Protein AF-A0A836PM30-F1 (afdb_monomer)

Solvent-accessible surface area (backbone atoms only — not comparable to full-atom values): 7915 Å² total; per-residue (Å²): 141,89,87,90,85,89,90,87,83,85,80,74,79,78,76,73,80,72,71,86,65,69,76,80,70,84,74,81,76,90,68,52,70,68,52,52,50,50,37,53,50,28,54,50,52,30,52,50,45,41,53,52,48,56,74,71,52,72,66,91,81,52,59,55,66,60,51,38,52,51,44,53,60,75,32,46,70,38,54,52,57,38,44,51,50,34,50,77,70,69,44,54,68,70,59,40,52,49,51,52,51,50,51,53,52,54,49,50,55,52,48,36,54,49,46,50,48,39,50,51,31,43,76,71,65,44,95,75,47,119

Structure (mmCIF, N/CA/C/O backbone):
data_AF-A0A836PM30-F1
#
_entry.id   AF-A0A836PM30-F1
#
loop_
_atom_site.group_PDB
_atom_site.id
_atom_site.type_symbol
_atom_site.label_atom_id
_atom_site.label_alt_id
_atom_site.label_comp_id
_atom_site.label_asym_id
_atom_site.label_entity_id
_atom_site.label_seq_id
_atom_site.pdbx_PDB_ins_code
_atom_site.Cartn_x
_atom_site.Cartn_y
_atom_site.Cartn_z
_atom_site.occupancy
_atom_site.B_iso_or_equiv
_atom_site.auth_seq_id
_atom_site.auth_comp_id
_atom_site.auth_asym_id
_atom_site.auth_atom_id
_atom_site.pdbx_PDB_model_num
ATOM 1 N N . MET A 1 1 ? 9.980 71.867 -11.200 1.00 44.16 1 MET A N 1
ATOM 2 C CA . MET A 1 1 ? 9.743 70.549 -11.821 1.00 44.16 1 MET A CA 1
ATOM 3 C C . MET A 1 1 ? 9.083 69.656 -10.790 1.00 44.16 1 MET A C 1
ATOM 5 O O . MET A 1 1 ? 9.727 69.137 -9.893 1.00 44.16 1 MET A O 1
ATOM 9 N N . THR A 1 2 ? 7.763 69.623 -10.863 1.00 46.38 2 THR A N 1
ATOM 10 C CA . THR A 1 2 ? 6.821 68.844 -10.060 1.00 46.38 2 THR A CA 1
ATOM 11 C C . THR A 1 2 ? 6.657 67.462 -10.687 1.00 46.38 2 THR A C 1
ATOM 13 O O . THR A 1 2 ? 6.484 67.393 -11.901 1.00 46.38 2 THR A O 1
ATOM 16 N N . LYS A 1 3 ? 6.716 66.394 -9.877 1.00 52.47 3 LYS A N 1
ATOM 17 C CA . LYS A 1 3 ? 6.042 65.083 -10.046 1.00 52.47 3 LYS A CA 1
ATOM 18 C C . LYS A 1 3 ? 6.587 64.106 -8.993 1.00 52.47 3 LYS A C 1
ATOM 20 O O . LYS A 1 3 ? 7.452 63.288 -9.268 1.00 52.47 3 LYS A O 1
ATOM 25 N N . LEU A 1 4 ? 6.081 64.224 -7.769 1.00 58.38 4 LEU A N 1
ATOM 26 C CA . LEU A 1 4 ? 6.302 63.257 -6.695 1.00 58.38 4 LEU A CA 1
ATOM 27 C C . LEU A 1 4 ? 4.953 62.934 -6.056 1.00 58.38 4 LEU A C 1
ATOM 29 O O . LEU A 1 4 ? 4.702 63.361 -4.947 1.00 58.38 4 LEU A O 1
ATOM 33 N N . PHE A 1 5 ? 4.061 62.255 -6.770 1.00 57.62 5 PHE A N 1
ATOM 34 C CA . PHE A 1 5 ? 2.866 61.631 -6.192 1.00 57.62 5 PHE A CA 1
ATOM 35 C C . PHE A 1 5 ? 2.319 60.635 -7.210 1.00 57.62 5 PHE A C 1
ATOM 37 O O . PHE A 1 5 ? 1.918 61.069 -8.285 1.00 57.62 5 PHE A O 1
ATOM 44 N N . LEU A 1 6 ? 2.349 59.336 -6.876 1.00 58.16 6 LEU A N 1
ATOM 45 C CA . LEU A 1 6 ? 1.393 58.278 -7.273 1.00 58.16 6 LEU A CA 1
ATOM 46 C C . LEU A 1 6 ? 2.032 56.878 -7.204 1.00 58.16 6 LEU A C 1
ATOM 48 O O . LEU A 1 6 ? 2.160 56.208 -8.218 1.00 58.16 6 LEU A O 1
ATOM 52 N N . ILE A 1 7 ? 2.406 56.406 -6.010 1.00 61.09 7 ILE A N 1
ATOM 53 C CA . ILE A 1 7 ? 2.469 54.958 -5.725 1.00 61.09 7 ILE A CA 1
ATOM 54 C C . ILE A 1 7 ? 2.040 54.748 -4.265 1.00 61.09 7 ILE A C 1
ATOM 56 O O . ILE A 1 7 ? 2.853 54.476 -3.390 1.00 61.09 7 ILE A O 1
ATOM 60 N N . LEU A 1 8 ? 0.757 54.960 -3.973 1.00 53.72 8 LEU A N 1
ATOM 61 C CA . LEU A 1 8 ? 0.169 54.614 -2.672 1.00 53.72 8 LEU A CA 1
ATOM 62 C C . LEU A 1 8 ? -1.312 54.239 -2.839 1.00 53.72 8 LEU A C 1
ATOM 64 O O . LEU A 1 8 ? -2.190 54.843 -2.234 1.00 53.72 8 LEU A O 1
ATOM 68 N N . SER A 1 9 ? -1.614 53.286 -3.722 1.00 56.19 9 SER A N 1
ATOM 69 C CA . SER A 1 9 ? -2.991 52.795 -3.919 1.00 56.19 9 SER A CA 1
ATOM 70 C C . SER A 1 9 ? -3.100 51.282 -4.130 1.00 56.19 9 SER A C 1
ATOM 72 O O . SER A 1 9 ? -4.134 50.798 -4.576 1.00 56.19 9 SER A O 1
ATOM 74 N N . LEU A 1 10 ? -2.073 50.508 -3.765 1.00 55.28 10 LEU A N 1
ATOM 75 C CA . LEU A 1 10 ? -2.097 49.042 -3.848 1.00 55.28 10 LEU A CA 1
ATOM 76 C C . LEU A 1 10 ? -1.860 48.380 -2.484 1.00 55.28 10 LEU A C 1
ATOM 78 O O . LEU A 1 10 ? -1.095 47.437 -2.349 1.00 55.28 10 LEU A O 1
ATOM 82 N N . PHE A 1 11 ? -2.550 48.876 -1.460 1.00 56.47 11 PHE A N 1
ATOM 83 C CA . PHE A 1 11 ? -2.847 48.090 -0.265 1.00 56.47 11 PHE A CA 1
ATOM 84 C C . PHE A 1 11 ? -4.352 47.852 -0.240 1.00 56.47 11 PHE A C 1
ATOM 86 O O . PHE A 1 11 ? -5.096 48.518 0.471 1.00 56.47 11 PHE A O 1
ATOM 93 N N . VAL A 1 12 ? -4.808 46.922 -1.081 1.00 61.91 12 VAL A N 1
ATOM 94 C CA . VAL A 1 12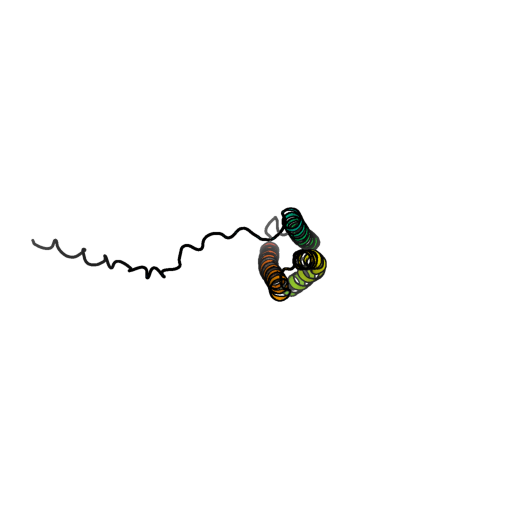 ? -6.093 46.262 -0.854 1.00 61.91 12 VAL A CA 1
ATOM 95 C C . VAL A 1 12 ? -5.821 45.245 0.253 1.00 61.91 12 VAL A C 1
ATOM 97 O O . VAL A 1 12 ? -5.097 44.280 -0.006 1.00 61.91 12 VAL A O 1
ATOM 100 N N . PRO A 1 13 ? -6.316 45.432 1.489 1.00 58.69 13 PRO A N 1
ATOM 101 C CA . PRO A 1 13 ? -6.309 44.339 2.438 1.00 58.69 13 PRO A CA 1
ATOM 102 C C . PRO A 1 13 ? -7.211 43.256 1.847 1.00 58.69 13 PRO A C 1
ATOM 104 O O . PRO A 1 13 ? -8.414 43.447 1.676 1.00 58.69 13 PRO A O 1
ATOM 107 N N . LEU A 1 14 ? -6.611 42.124 1.480 1.00 60.12 14 LEU A N 1
ATOM 108 C CA . LEU A 1 14 ? -7.340 40.874 1.331 1.00 60.12 14 LEU A CA 1
ATOM 109 C C . LEU A 1 14 ? -7.999 40.620 2.686 1.00 60.12 14 LEU A C 1
ATOM 111 O O . LEU A 1 14 ? -7.343 40.169 3.624 1.00 60.12 14 LEU A O 1
ATOM 115 N N . TYR A 1 15 ? -9.279 40.963 2.808 1.00 58.41 15 TYR A N 1
ATOM 116 C CA . TYR A 1 15 ? -10.111 40.441 3.876 1.00 58.41 15 TYR A CA 1
ATOM 117 C C . TYR A 1 15 ? -10.138 38.931 3.669 1.00 58.41 15 TYR A C 1
ATOM 119 O O . TYR A 1 15 ? -10.873 38.408 2.833 1.00 58.41 15 TYR A O 1
ATOM 127 N N . ALA A 1 16 ? -9.260 38.233 4.387 1.00 58.88 16 ALA A N 1
ATOM 128 C CA . ALA A 1 16 ? -9.432 36.824 4.639 1.00 58.88 16 ALA A CA 1
ATOM 129 C C . ALA A 1 16 ? -10.821 36.697 5.264 1.00 58.88 16 ALA A C 1
ATOM 131 O O . ALA A 1 16 ? -11.052 37.172 6.377 1.00 58.88 16 ALA A O 1
ATOM 132 N N . HIS A 1 17 ? -11.766 36.124 4.522 1.00 54.22 17 HIS A N 1
ATOM 133 C CA . HIS A 1 17 ? -12.967 35.575 5.120 1.00 54.22 17 HIS A CA 1
ATOM 134 C C . H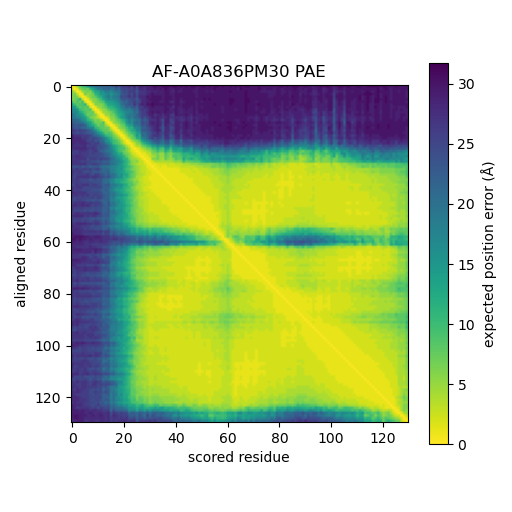IS A 1 17 ? -12.486 34.477 6.068 1.00 54.22 17 HIS A C 1
ATOM 136 O O . HIS A 1 17 ? -12.249 33.345 5.652 1.00 54.22 17 HIS A O 1
ATOM 142 N N . ALA A 1 18 ? -12.240 34.849 7.323 1.00 52.75 18 ALA A N 1
ATOM 143 C CA . ALA A 1 18 ? -12.119 33.904 8.408 1.00 52.75 18 ALA A CA 1
ATOM 144 C C . ALA A 1 18 ? -13.488 33.235 8.498 1.00 52.75 18 ALA A C 1
ATOM 146 O O . ALA A 1 18 ? -14.447 33.810 9.009 1.00 52.75 18 ALA A O 1
ATOM 147 N N . VAL A 1 19 ? -13.596 32.059 7.881 1.00 59.12 19 VAL A N 1
ATOM 148 C CA . VAL A 1 19 ? -14.614 31.092 8.261 1.00 59.12 19 VAL A CA 1
ATOM 149 C C . VAL A 1 19 ? -14.422 30.922 9.763 1.00 59.12 19 VAL A C 1
ATOM 151 O O . VAL A 1 19 ? -13.313 30.625 10.208 1.00 59.12 19 VAL A O 1
ATOM 154 N N . ASP A 1 20 ? -15.464 31.222 10.532 1.00 49.66 20 ASP A N 1
ATOM 155 C CA . ASP A 1 20 ? -15.514 31.032 11.982 1.00 49.66 20 ASP A CA 1
ATOM 156 C C . ASP A 1 20 ? -15.613 29.523 12.268 1.00 49.66 20 ASP A C 1
ATOM 158 O O . ASP A 1 20 ? -16.572 29.014 12.845 1.00 49.66 20 ASP A O 1
ATOM 162 N N . ASP A 1 21 ? -14.641 28.770 11.753 1.00 57.47 21 ASP A N 1
ATOM 163 C CA . ASP A 1 21 ? -14.399 27.402 12.150 1.00 57.47 21 ASP A CA 1
ATOM 164 C C . ASP A 1 21 ? -13.801 27.516 13.547 1.00 57.47 21 ASP A C 1
ATOM 166 O O . ASP A 1 21 ? -12.634 27.882 13.721 1.00 57.47 21 ASP A O 1
ATOM 170 N N . SER A 1 22 ? -14.633 27.252 14.562 1.00 61.22 22 SER A N 1
ATOM 171 C CA . SER A 1 22 ? -14.165 26.966 15.918 1.00 61.22 22 SER A CA 1
ATOM 172 C C . SER A 1 22 ? -12.879 26.147 15.799 1.00 61.22 22 SER A C 1
ATOM 174 O O . SER A 1 22 ? -12.917 25.140 15.086 1.00 61.22 22 SER A O 1
ATOM 176 N N . PRO A 1 23 ? -11.747 26.567 16.406 1.00 64.25 23 PRO A N 1
ATOM 177 C CA . PRO A 1 23 ? -10.465 25.916 16.172 1.00 64.25 23 PRO A CA 1
ATOM 178 C C . PRO A 1 23 ? -10.667 24.433 16.432 1.00 64.25 23 PRO A C 1
ATOM 180 O O . PRO A 1 23 ? -11.021 24.077 17.556 1.00 64.25 23 PRO A O 1
ATOM 183 N N . GLU A 1 24 ? -10.547 23.610 15.387 1.00 70.12 24 GLU A N 1
ATOM 184 C CA . GLU A 1 24 ? -10.838 22.181 15.427 1.00 70.12 24 GLU A CA 1
ATOM 185 C C . GLU A 1 24 ? -10.009 21.574 16.562 1.00 70.12 24 GLU A C 1
ATOM 187 O O . GLU A 1 24 ? -8.802 21.350 16.441 1.00 70.12 24 GLU A O 1
ATOM 192 N N . LYS A 1 25 ? -10.628 21.430 17.741 1.00 75.88 25 LYS A N 1
ATOM 193 C CA . LYS A 1 25 ? -9.922 20.988 18.938 1.00 75.88 25 LYS A CA 1
ATOM 194 C C . LYS A 1 25 ? -9.596 19.531 18.705 1.00 75.88 25 LYS A C 1
ATOM 196 O O . LYS A 1 25 ? -10.515 18.717 18.605 1.00 75.88 25 LYS A O 1
ATOM 201 N N . TRP A 1 26 ? -8.302 19.237 18.614 1.00 77.94 26 TRP A N 1
ATOM 202 C CA . TRP A 1 26 ? -7.794 17.885 18.449 1.00 77.94 26 TRP A CA 1
ATOM 203 C C . TRP A 1 26 ? -8.504 16.945 19.427 1.00 77.94 26 TRP A C 1
ATOM 205 O O . TRP A 1 26 ? -8.447 17.146 20.642 1.00 77.94 26 TRP A O 1
ATOM 215 N N . GLN A 1 27 ? -9.214 15.958 18.885 1.00 77.44 27 GLN A N 1
ATOM 216 C CA . GLN A 1 27 ? -9.877 14.933 19.677 1.00 77.44 27 GLN A CA 1
ATOM 217 C C . GLN A 1 27 ? -8.939 13.730 19.787 1.00 77.44 27 GLN A C 1
ATOM 219 O O . GLN A 1 27 ? -8.446 13.257 18.755 1.00 77.44 27 GLN A O 1
ATOM 224 N N . PRO A 1 28 ? -8.682 13.217 21.001 1.00 75.12 28 PRO A N 1
ATOM 225 C CA . PRO A 1 28 ? -7.910 11.999 21.156 1.00 75.12 28 PRO A CA 1
ATOM 226 C C . PRO A 1 28 ? -8.599 10.833 20.450 1.00 75.12 28 PRO A C 1
ATOM 228 O O . PRO A 1 28 ? -9.825 10.719 20.418 1.00 75.12 28 PRO A O 1
ATOM 231 N N . THR A 1 29 ? -7.782 9.962 19.868 1.00 80.88 29 THR A N 1
ATOM 232 C CA . THR A 1 29 ? -8.257 8.728 19.242 1.00 80.88 29 THR A CA 1
ATOM 233 C C . THR A 1 29 ? -8.907 7.815 20.279 1.00 80.88 29 THR A C 1
ATOM 235 O O . THR A 1 29 ? -8.426 7.703 21.404 1.00 80.88 29 THR A O 1
ATOM 238 N N . THR A 1 30 ? -9.976 7.127 19.883 1.00 85.25 30 THR A N 1
ATOM 239 C CA . THR A 1 30 ? -10.600 6.070 20.694 1.00 85.25 30 THR A CA 1
ATOM 240 C C . THR A 1 30 ? -9.890 4.724 20.550 1.00 85.25 30 THR A C 1
ATOM 242 O O . THR A 1 30 ? -10.218 3.789 21.269 1.00 85.25 30 THR A O 1
ATOM 245 N N . LEU A 1 31 ? -8.943 4.610 19.612 1.00 91.00 31 LEU A N 1
ATOM 246 C CA . LEU A 1 31 ? -8.161 3.393 19.393 1.00 91.00 31 LEU A CA 1
ATOM 247 C C . LEU A 1 31 ? -7.158 3.177 20.524 1.00 91.00 31 LEU A C 1
ATOM 249 O O . LEU A 1 31 ? -6.449 4.111 20.901 1.00 91.00 31 LEU A O 1
ATOM 253 N N . SER A 1 32 ? -7.019 1.929 20.972 1.00 93.56 32 SER A N 1
ATOM 254 C CA . SER A 1 32 ? -5.946 1.552 21.893 1.00 93.56 32 SER A CA 1
ATOM 255 C C . SER A 1 32 ? -4.551 1.712 21.266 1.00 93.56 32 SER A C 1
ATOM 257 O O . SER A 1 32 ? -4.359 1.533 20.058 1.00 93.56 32 SER A O 1
ATOM 259 N N . ASP A 1 33 ? -3.536 1.965 22.098 1.00 94.75 33 ASP A N 1
ATOM 260 C CA . ASP A 1 33 ? -2.131 2.027 21.662 1.00 94.75 33 ASP A CA 1
ATOM 261 C C . ASP A 1 33 ? -1.676 0.735 20.967 1.00 94.75 33 ASP A C 1
ATOM 263 O O . ASP A 1 33 ? -0.915 0.763 19.994 1.00 94.75 33 ASP A O 1
ATOM 267 N N . ALA A 1 34 ? -2.174 -0.412 21.436 1.00 95.19 34 ALA A N 1
ATOM 268 C CA . ALA A 1 34 ? -1.905 -1.711 20.833 1.00 95.19 34 ALA A CA 1
ATOM 269 C C . ALA A 1 34 ? -2.434 -1.777 19.391 1.00 95.19 34 ALA A C 1
ATOM 271 O O . ALA A 1 34 ? -1.708 -2.195 18.481 1.00 95.19 34 ALA A O 1
ATOM 272 N N . SER A 1 35 ? -3.659 -1.303 19.161 1.00 95.56 35 SER A N 1
ATOM 273 C CA . SER A 1 35 ? -4.268 -1.250 17.831 1.00 95.56 35 SER A CA 1
ATOM 274 C C . SER A 1 35 ? -3.582 -0.244 16.918 1.00 95.56 35 SER A C 1
ATOM 276 O O . SER A 1 35 ? -3.302 -0.560 15.759 1.00 95.56 35 SER A O 1
ATOM 278 N N . ILE A 1 36 ? -3.197 0.923 17.440 1.00 95.12 36 ILE A N 1
ATOM 279 C CA . ILE A 1 36 ? -2.399 1.909 16.700 1.00 95.12 36 ILE A CA 1
ATOM 280 C C . ILE A 1 36 ? -1.080 1.283 16.236 1.00 95.12 36 ILE A C 1
ATOM 282 O O . ILE A 1 36 ? -0.741 1.355 15.051 1.00 95.12 36 ILE A O 1
ATOM 286 N N . LYS A 1 37 ? -0.358 0.599 17.131 1.00 96.69 37 LYS A N 1
ATOM 287 C CA . LYS A 1 37 ? 0.903 -0.077 16.800 1.00 96.69 37 LYS A CA 1
ATOM 288 C C . LYS A 1 37 ? 0.708 -1.181 15.759 1.00 96.69 37 LYS A C 1
ATOM 290 O O . LYS A 1 37 ? 1.527 -1.315 14.846 1.00 96.69 37 LYS A O 1
ATOM 295 N N . LYS A 1 38 ? -0.380 -1.952 15.850 1.00 95.88 38 LYS A N 1
ATOM 296 C CA . LYS A 1 38 ? -0.722 -3.010 14.885 1.00 95.88 38 LYS A CA 1
ATOM 297 C C . LYS A 1 38 ? -1.011 -2.431 13.495 1.00 95.88 38 LYS A C 1
ATOM 299 O O . LYS A 1 38 ? -0.457 -2.921 12.511 1.00 95.88 38 LYS A O 1
ATOM 304 N N . ILE A 1 39 ? -1.771 -1.336 13.413 1.00 95.00 39 ILE A N 1
ATOM 305 C CA . ILE A 1 39 ? -2.040 -0.609 12.160 1.00 95.00 39 ILE A CA 1
ATOM 306 C C . ILE A 1 39 ? -0.743 -0.058 11.555 1.00 95.00 39 ILE A C 1
ATOM 308 O O . ILE A 1 39 ? -0.489 -0.236 10.362 1.00 95.00 39 ILE A O 1
ATOM 312 N N . GLN A 1 40 ? 0.103 0.584 12.364 1.00 94.88 40 GLN A N 1
ATOM 313 C CA . GLN A 1 40 ? 1.388 1.124 11.911 1.00 94.88 40 GLN A CA 1
ATOM 314 C C . GLN A 1 40 ? 2.318 0.022 11.391 1.00 94.88 40 GLN A C 1
ATOM 316 O O . GLN A 1 40 ? 2.931 0.183 10.335 1.00 94.88 40 GLN A O 1
ATOM 321 N N . THR A 1 41 ? 2.373 -1.113 12.089 1.00 96.31 41 THR A N 1
ATOM 322 C CA . THR A 1 41 ? 3.167 -2.281 11.683 1.00 96.31 41 THR A CA 1
ATOM 323 C C . THR A 1 41 ? 2.679 -2.836 10.347 1.00 96.31 41 THR A C 1
ATOM 325 O O . THR A 1 41 ? 3.480 -3.016 9.432 1.00 96.31 41 THR A O 1
ATOM 328 N N . ALA A 1 42 ? 1.367 -3.028 10.185 1.00 95.94 42 ALA A N 1
ATOM 329 C CA . ALA A 1 42 ? 0.788 -3.506 8.931 1.00 95.94 42 ALA A CA 1
ATOM 330 C C . ALA A 1 42 ? 1.043 -2.529 7.768 1.00 95.94 42 ALA A C 1
ATOM 332 O O . ALA A 1 42 ? 1.414 -2.945 6.671 1.00 95.94 42 ALA A O 1
ATOM 333 N N . LYS A 1 43 ? 0.934 -1.215 8.012 1.00 95.00 43 LYS A N 1
ATOM 334 C CA . LYS A 1 43 ? 1.268 -0.181 7.020 1.00 95.00 43 LYS A CA 1
ATOM 335 C C . LYS A 1 43 ? 2.747 -0.216 6.629 1.00 95.00 43 LYS A C 1
ATOM 337 O O . LYS A 1 43 ? 3.075 -0.061 5.454 1.00 95.00 43 LYS A O 1
ATOM 342 N N . HIS A 1 44 ? 3.642 -0.425 7.593 1.00 96.00 44 HIS A N 1
ATOM 343 C CA . HIS A 1 44 ? 5.069 -0.569 7.323 1.00 96.00 44 HIS A CA 1
ATOM 344 C C . HIS A 1 44 ? 5.351 -1.804 6.459 1.00 96.00 44 HIS A C 1
ATOM 346 O O . HIS A 1 44 ? 6.012 -1.686 5.431 1.00 96.00 44 HIS A O 1
ATOM 352 N N . GLN A 1 45 ? 4.774 -2.955 6.812 1.00 96.69 45 GLN A N 1
ATOM 353 C CA . GLN A 1 45 ? 4.893 -4.200 6.045 1.00 96.69 45 GLN A CA 1
ATOM 354 C C . GLN A 1 45 ? 4.336 -4.066 4.621 1.00 96.69 45 GLN A C 1
ATOM 356 O O . GLN A 1 45 ? 4.935 -4.573 3.675 1.00 96.69 45 GLN A O 1
ATOM 361 N N . TYR A 1 46 ? 3.220 -3.352 4.449 1.00 96.50 46 TYR A N 1
ATOM 362 C CA . TYR A 1 46 ? 2.660 -3.047 3.132 1.00 96.50 46 TYR A CA 1
ATOM 363 C C . TYR A 1 46 ? 3.647 -2.253 2.264 1.00 96.50 46 TYR A C 1
ATOM 365 O O . TYR A 1 46 ? 3.915 -2.627 1.124 1.00 96.50 46 TYR A O 1
ATOM 373 N N . ASN A 1 47 ? 4.259 -1.206 2.822 1.00 95.44 47 ASN A N 1
ATOM 374 C CA . ASN A 1 47 ? 5.261 -0.417 2.105 1.00 95.44 47 ASN A CA 1
ATOM 375 C C . ASN A 1 47 ? 6.540 -1.218 1.815 1.00 95.44 47 ASN A C 1
ATOM 377 O O . ASN A 1 47 ? 7.101 -1.090 0.732 1.00 95.44 47 ASN A O 1
ATOM 381 N N . GLN A 1 48 ? 6.988 -2.066 2.746 1.00 96.12 48 GLN A N 1
ATOM 382 C CA . GLN A 1 48 ? 8.135 -2.954 2.526 1.00 96.12 48 GLN A CA 1
ATOM 383 C C . GLN A 1 48 ? 7.882 -3.950 1.392 1.00 96.12 48 GLN A C 1
ATOM 385 O O . GLN A 1 48 ? 8.770 -4.164 0.569 1.00 96.12 48 GLN A O 1
ATOM 390 N N . CYS A 1 49 ? 6.679 -4.531 1.332 1.00 96.75 49 CYS A N 1
ATOM 391 C CA . CYS A 1 49 ? 6.269 -5.400 0.232 1.00 96.75 49 CYS A CA 1
ATOM 392 C C . CYS A 1 49 ? 6.405 -4.669 -1.107 1.00 96.75 49 CYS A C 1
ATOM 394 O O . CYS A 1 49 ? 7.094 -5.151 -1.998 1.00 96.75 49 CYS A O 1
ATOM 396 N N . ILE A 1 50 ? 5.860 -3.455 -1.208 1.00 96.44 50 ILE A N 1
ATOM 397 C CA . ILE A 1 50 ? 5.930 -2.655 -2.436 1.00 96.44 50 ILE A CA 1
ATOM 398 C C . ILE A 1 50 ? 7.372 -2.353 -2.829 1.00 96.44 50 ILE A C 1
ATOM 400 O O . ILE A 1 50 ? 7.735 -2.545 -3.985 1.00 96.44 50 ILE A O 1
ATOM 404 N N . SER A 1 51 ? 8.208 -1.907 -1.888 1.00 94.75 51 SER A N 1
ATOM 405 C CA . SER A 1 51 ? 9.619 -1.640 -2.179 1.00 94.75 51 SER A CA 1
ATOM 406 C C . SER A 1 51 ? 10.332 -2.886 -2.703 1.00 94.75 51 SER A C 1
ATOM 408 O O . SER A 1 51 ? 11.082 -2.795 -3.669 1.00 94.75 51 SER A O 1
ATOM 410 N N . LYS A 1 52 ? 10.061 -4.056 -2.111 1.00 95.62 52 LYS A N 1
ATOM 411 C CA . LYS A 1 52 ? 10.633 -5.331 -2.555 1.00 95.62 52 LYS A CA 1
ATOM 412 C C . LYS A 1 52 ? 10.197 -5.689 -3.977 1.00 95.62 52 LYS A C 1
ATOM 414 O O . LYS A 1 52 ? 11.039 -6.075 -4.783 1.00 95.62 52 LYS A O 1
ATOM 419 N N . GLU A 1 53 ? 8.910 -5.549 -4.283 1.00 94.12 53 GLU A N 1
ATOM 420 C CA . GLU A 1 53 ? 8.368 -5.815 -5.619 1.00 94.12 53 GLU A CA 1
ATOM 421 C C . GLU A 1 53 ? 8.978 -4.875 -6.671 1.00 94.12 53 GLU A C 1
ATOM 423 O O . GLU A 1 53 ? 9.345 -5.324 -7.752 1.00 94.12 53 GLU A O 1
ATOM 428 N N . ILE A 1 54 ? 9.162 -3.590 -6.339 1.00 91.75 54 ILE A N 1
ATOM 429 C CA . ILE A 1 54 ? 9.820 -2.612 -7.220 1.00 91.75 54 ILE A CA 1
ATOM 430 C C . ILE A 1 54 ? 11.277 -3.011 -7.487 1.00 91.75 54 ILE A C 1
ATOM 432 O O . ILE A 1 54 ? 11.690 -3.018 -8.641 1.00 91.75 54 ILE A O 1
ATOM 436 N 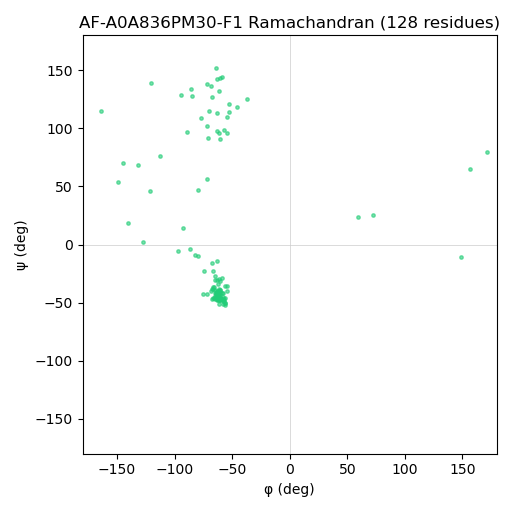N . THR A 1 55 ? 12.049 -3.378 -6.455 1.00 88.69 55 THR A N 1
ATOM 437 C CA . THR A 1 55 ? 13.454 -3.808 -6.615 1.00 88.69 55 THR A CA 1
ATOM 438 C C . THR A 1 55 ? 13.590 -5.081 -7.455 1.00 88.69 55 THR A C 1
ATOM 440 O O . THR A 1 55 ? 14.598 -5.269 -8.129 1.00 88.69 55 THR A O 1
ATOM 443 N N . GLY A 1 56 ? 12.593 -5.968 -7.421 1.00 85.25 56 GLY A N 1
ATOM 444 C CA . GLY A 1 56 ? 12.567 -7.173 -8.252 1.00 85.25 56 GLY A CA 1
ATOM 445 C C . GLY A 1 56 ? 12.123 -6.935 -9.699 1.00 85.25 56 GLY A C 1
ATOM 446 O O . GLY A 1 56 ? 12.213 -7.853 -10.516 1.00 85.25 56 GLY A O 1
ATOM 447 N N . LEU A 1 57 ? 11.623 -5.742 -10.032 1.00 84.75 57 LEU A N 1
ATOM 448 C CA . LEU A 1 57 ? 10.991 -5.476 -11.318 1.00 84.75 57 LEU A CA 1
ATOM 449 C C . LEU A 1 57 ? 12.020 -5.111 -12.397 1.00 84.75 57 LEU A C 1
ATOM 451 O O . LEU A 1 57 ? 12.771 -4.149 -12.268 1.00 84.75 57 LEU A O 1
ATOM 455 N N . ASN A 1 58 ? 11.980 -5.798 -13.540 1.00 79.62 58 ASN A N 1
ATOM 456 C CA . ASN A 1 58 ? 12.694 -5.345 -14.733 1.00 79.62 58 ASN A CA 1
ATOM 457 C C . ASN A 1 58 ? 11.802 -4.409 -15.564 1.00 79.62 58 ASN A C 1
ATOM 459 O O . ASN A 1 58 ? 11.010 -4.849 -16.393 1.00 79.62 58 ASN A O 1
ATOM 463 N N . ILE A 1 59 ? 11.971 -3.100 -15.372 1.00 68.69 59 ILE A N 1
ATOM 464 C CA . ILE A 1 59 ? 11.157 -2.043 -16.007 1.00 68.69 59 ILE A CA 1
ATOM 465 C C . ILE A 1 59 ? 11.293 -2.015 -17.545 1.00 68.69 59 ILE A C 1
ATOM 467 O O . ILE A 1 59 ? 10.487 -1.403 -18.232 1.00 68.69 59 ILE A O 1
ATOM 471 N N . GLY A 1 60 ? 12.288 -2.697 -18.130 1.00 66.12 60 GLY A N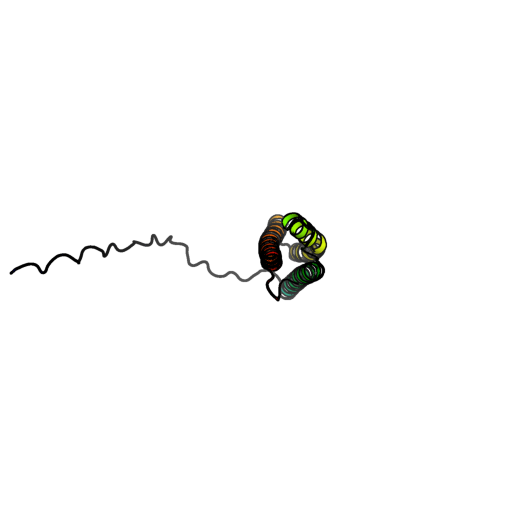 1
ATOM 472 C CA . GLY A 1 60 ? 12.581 -2.595 -19.569 1.00 66.12 60 GLY A CA 1
ATOM 473 C C . GLY A 1 60 ? 11.521 -3.163 -20.518 1.00 66.12 60 GLY A C 1
ATOM 474 O O . GLY A 1 60 ? 11.581 -2.859 -21.704 1.00 66.12 60 GLY A O 1
ATOM 475 N N . SER A 1 61 ? 10.590 -3.985 -20.028 1.00 65.25 61 SER A N 1
ATOM 476 C CA . SER A 1 61 ? 9.631 -4.720 -20.865 1.00 65.25 61 SER A CA 1
ATOM 477 C C . SER A 1 61 ? 8.164 -4.537 -20.469 1.00 65.25 61 SER A C 1
ATOM 479 O O . SER A 1 61 ? 7.305 -5.183 -21.062 1.00 65.25 61 SER A O 1
ATOM 481 N N . LEU A 1 62 ? 7.861 -3.713 -19.462 1.00 73.06 62 LEU A N 1
ATOM 482 C CA . LEU A 1 62 ? 6.525 -3.619 -18.866 1.00 73.06 62 LEU A CA 1
ATOM 483 C C . LEU A 1 62 ? 5.959 -2.206 -18.989 1.00 73.06 62 LEU A C 1
ATOM 485 O O . LEU A 1 62 ? 6.658 -1.225 -18.739 1.00 73.06 62 LEU A O 1
ATOM 489 N N . ASP A 1 63 ? 4.668 -2.111 -19.312 1.00 90.50 63 ASP A N 1
ATOM 490 C CA . ASP A 1 63 ? 3.932 -0.863 -19.142 1.00 90.50 63 ASP A CA 1
ATOM 491 C C . ASP A 1 63 ? 3.917 -0.474 -17.656 1.00 90.50 63 ASP A C 1
ATOM 493 O O . ASP A 1 63 ? 3.641 -1.281 -16.763 1.00 90.50 63 ASP A O 1
ATOM 497 N N . VAL A 1 64 ? 4.237 0.789 -17.383 1.00 92.38 64 VAL A N 1
ATOM 498 C CA . VAL A 1 64 ? 4.415 1.300 -16.021 1.00 92.38 64 VAL A CA 1
ATOM 499 C C . VAL A 1 64 ? 3.109 1.252 -15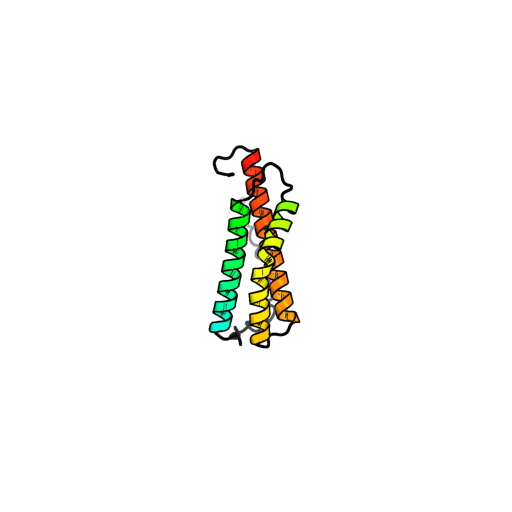.212 1.00 92.38 64 VAL A C 1
ATOM 501 O O . VAL A 1 64 ? 3.138 1.084 -13.986 1.00 92.38 64 VAL A O 1
ATOM 504 N N . ARG A 1 65 ? 1.945 1.380 -15.863 1.00 93.56 65 ARG A N 1
ATOM 505 C CA . ARG A 1 65 ? 0.638 1.297 -15.194 1.00 93.56 65 ARG A CA 1
ATOM 506 C C . ARG A 1 65 ? 0.304 -0.144 -14.846 1.00 93.56 65 ARG A C 1
ATOM 508 O O . ARG A 1 65 ? -0.126 -0.385 -13.719 1.00 93.56 65 ARG A O 1
ATOM 515 N N . ASP A 1 66 ? 0.559 -1.074 -15.760 1.00 93.06 66 ASP A N 1
ATOM 516 C CA . ASP A 1 66 ? 0.355 -2.504 -15.516 1.00 93.06 66 ASP A CA 1
ATOM 517 C C . ASP A 1 66 ? 1.272 -3.000 -14.395 1.00 93.06 66 ASP A C 1
ATOM 519 O O . ASP A 1 66 ? 0.803 -3.623 -13.440 1.00 93.06 66 ASP A O 1
ATOM 523 N N . ALA A 1 67 ? 2.554 -2.624 -14.430 1.00 93.50 67 ALA A N 1
ATOM 524 C CA . ALA A 1 67 ? 3.494 -2.909 -13.349 1.00 93.50 67 ALA A CA 1
ATOM 525 C C . ALA A 1 67 ? 2.999 -2.345 -12.008 1.00 93.50 67 ALA A C 1
ATOM 527 O O . ALA A 1 67 ? 2.954 -3.064 -11.011 1.00 93.50 67 ALA A O 1
ATOM 528 N N . THR A 1 68 ? 2.542 -1.085 -11.979 1.00 95.88 68 THR A N 1
ATOM 529 C CA . THR A 1 68 ? 1.957 -0.492 -10.764 1.00 95.88 68 THR A CA 1
ATOM 530 C C . THR A 1 68 ? 0.765 -1.310 -10.267 1.00 95.88 68 THR A C 1
ATOM 532 O O . THR A 1 68 ? 0.671 -1.594 -9.074 1.00 95.88 68 THR A O 1
ATOM 535 N N . HIS A 1 69 ? -0.156 -1.686 -11.158 1.00 95.06 69 HIS A N 1
ATOM 536 C CA . HIS A 1 69 ? -1.341 -2.457 -10.794 1.00 95.06 69 HIS A CA 1
ATOM 537 C C . HIS A 1 69 ? -0.965 -3.802 -10.164 1.00 95.06 69 HIS A C 1
ATOM 539 O O . HIS A 1 69 ? -1.489 -4.146 -9.102 1.00 95.06 69 HIS A O 1
ATOM 545 N N . HIS A 1 70 ? -0.029 -4.525 -10.781 1.00 94.25 70 HI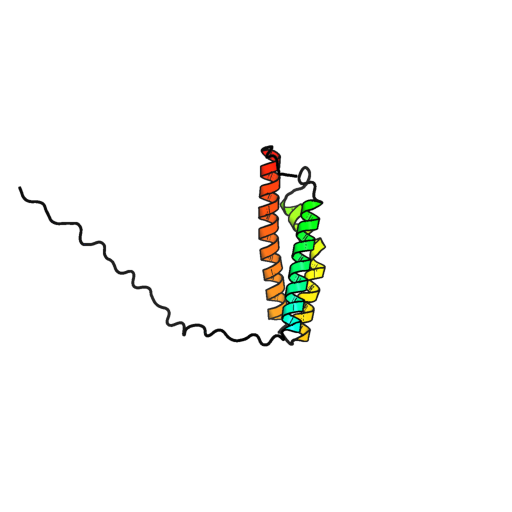S A N 1
ATOM 546 C CA . HIS A 1 70 ? 0.457 -5.808 -10.285 1.00 94.25 70 HIS A CA 1
ATOM 547 C C . HIS A 1 70 ? 1.108 -5.693 -8.903 1.00 94.25 70 HIS A C 1
ATOM 549 O O . HIS A 1 70 ? 0.725 -6.444 -8.007 1.00 94.25 70 HIS A O 1
ATOM 555 N N . ILE A 1 71 ? 2.008 -4.724 -8.707 1.00 95.19 71 ILE A N 1
ATOM 556 C CA . ILE A 1 71 ? 2.694 -4.491 -7.424 1.00 95.19 71 ILE A CA 1
ATOM 557 C C . ILE A 1 71 ? 1.697 -4.158 -6.310 1.00 95.19 71 ILE A C 1
ATOM 559 O O . ILE A 1 71 ? 1.781 -4.679 -5.201 1.00 95.19 71 ILE A O 1
ATOM 563 N N . ILE A 1 72 ? 0.735 -3.271 -6.582 1.00 96.25 72 ILE A N 1
ATOM 564 C CA . ILE A 1 72 ? -0.261 -2.903 -5.570 1.00 96.25 72 ILE A CA 1
ATOM 565 C C . ILE A 1 72 ? -1.093 -4.129 -5.194 1.00 96.25 72 ILE A C 1
ATOM 567 O O . ILE A 1 72 ? -1.273 -4.400 -4.008 1.00 96.25 72 ILE A O 1
ATOM 571 N N . LYS A 1 73 ? -1.542 -4.902 -6.188 1.00 95.00 73 LYS A N 1
ATOM 572 C CA . LYS A 1 73 ? -2.365 -6.095 -5.978 1.00 95.00 73 LYS A CA 1
ATOM 573 C C . LYS A 1 73 ? -1.627 -7.199 -5.216 1.00 95.00 73 LYS A C 1
ATOM 575 O O . LYS A 1 73 ? -2.237 -7.821 -4.351 1.00 95.00 73 LYS A O 1
ATOM 580 N N . SER A 1 74 ? -0.339 -7.432 -5.482 1.00 94.44 74 SER A N 1
ATOM 581 C CA . SER A 1 74 ? 0.445 -8.461 -4.777 1.00 94.44 74 SER A CA 1
ATOM 582 C C . SER A 1 74 ? 0.623 -8.148 -3.286 1.00 94.44 74 SER A C 1
ATOM 584 O O . SER A 1 74 ? 0.707 -9.064 -2.469 1.00 94.44 74 SER A O 1
ATOM 586 N N . CYS A 1 75 ? 0.588 -6.868 -2.906 1.00 95.56 75 CYS A N 1
ATOM 587 C CA . CYS A 1 75 ? 0.749 -6.429 -1.521 1.00 95.56 75 CYS A CA 1
ATOM 588 C C . CYS A 1 75 ? -0.572 -6.170 -0.765 1.00 95.56 75 CYS A C 1
ATOM 590 O O . CYS A 1 75 ? -0.534 -5.920 0.444 1.00 95.56 75 CYS A O 1
ATOM 592 N N . GLU A 1 76 ? -1.740 -6.240 -1.421 1.00 91.12 76 GLU A N 1
ATOM 593 C CA . GLU A 1 76 ? -3.051 -5.886 -0.833 1.00 91.12 76 GLU A CA 1
ATOM 594 C C . GLU A 1 76 ? -3.412 -6.705 0.418 1.00 91.12 76 GLU A C 1
ATOM 596 O O . GLU A 1 76 ? -4.071 -6.184 1.319 1.00 91.12 76 GLU A O 1
ATOM 601 N N . GLU A 1 77 ? -2.931 -7.945 0.538 1.00 90.44 77 GLU A N 1
ATOM 602 C CA . GLU A 1 77 ? -3.172 -8.793 1.713 1.00 90.44 77 GLU A CA 1
ATOM 603 C C . GLU A 1 77 ? -2.756 -8.096 3.024 1.00 90.44 77 GLU A C 1
ATOM 605 O O . GLU A 1 77 ? -3.453 -8.204 4.033 1.00 90.44 77 GLU A O 1
ATOM 610 N N . LYS A 1 78 ? -1.675 -7.301 3.023 1.00 89.00 78 LYS A N 1
ATOM 611 C CA . LYS A 1 78 ? -1.196 -6.601 4.232 1.00 89.00 78 LYS A CA 1
ATOM 612 C C . LYS A 1 78 ? -2.166 -5.522 4.721 1.00 89.00 78 LYS A C 1
ATOM 614 O O . LYS A 1 78 ? -2.182 -5.206 5.909 1.00 89.00 78 LYS A O 1
ATOM 619 N N . LEU A 1 79 ? -3.026 -5.003 3.842 1.00 89.31 79 LEU A N 1
ATOM 620 C CA . LEU A 1 79 ? -4.075 -4.048 4.205 1.00 89.31 79 LEU A CA 1
ATOM 621 C C . LEU A 1 79 ? -5.250 -4.713 4.943 1.00 89.31 79 LEU A C 1
ATOM 623 O O . LEU A 1 79 ? -5.943 -4.039 5.706 1.00 89.31 79 LEU A O 1
ATOM 627 N N . SER A 1 80 ? -5.456 -6.026 4.785 1.00 92.00 80 SER A N 1
ATOM 628 C CA . SER A 1 80 ? -6.523 -6.754 5.493 1.00 92.00 80 SER A CA 1
ATOM 629 C C . SER A 1 80 ? -6.347 -6.716 7.016 1.00 92.00 80 SER A C 1
ATOM 631 O O . SER A 1 80 ? -7.325 -6.583 7.750 1.00 92.00 80 SER A O 1
ATOM 633 N N . ILE A 1 81 ? -5.096 -6.714 7.492 1.00 94.44 81 ILE A N 1
ATOM 634 C CA . ILE A 1 81 ? -4.751 -6.628 8.918 1.00 94.44 81 ILE A CA 1
ATOM 635 C C . ILE A 1 81 ? -5.229 -5.297 9.510 1.00 94.44 81 ILE A C 1
ATOM 637 O O . ILE A 1 81 ? -5.754 -5.261 10.624 1.00 94.44 81 ILE A O 1
ATOM 641 N N . ILE A 1 82 ? -5.084 -4.203 8.755 1.00 94.62 82 ILE A N 1
ATOM 642 C CA . ILE A 1 82 ? -5.560 -2.875 9.162 1.00 94.62 82 ILE A CA 1
ATOM 643 C C . ILE A 1 82 ? -7.083 -2.893 9.282 1.00 94.62 82 ILE A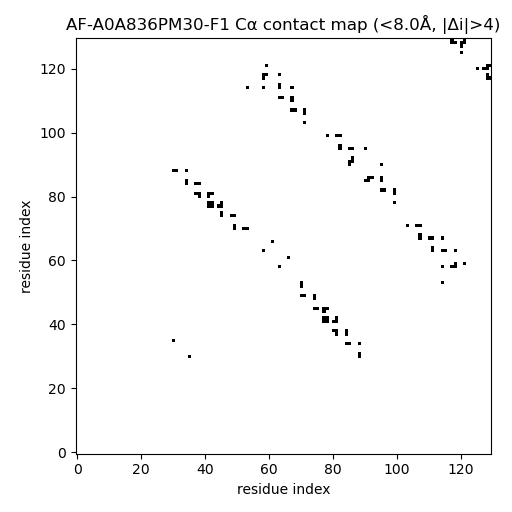 C 1
ATOM 645 O O . ILE A 1 82 ? -7.621 -2.428 10.284 1.00 94.62 82 ILE A O 1
ATOM 649 N N . ARG A 1 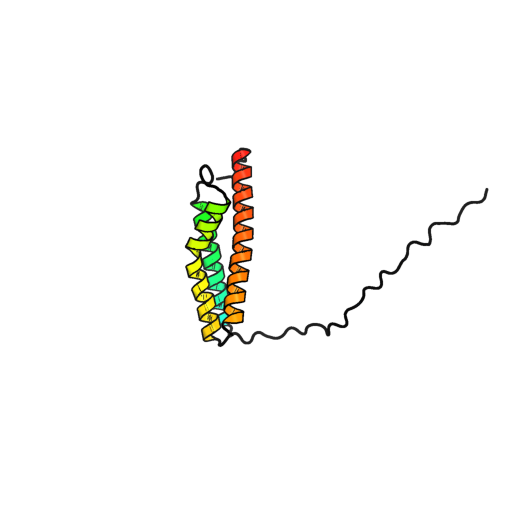83 ? -7.769 -3.481 8.291 1.00 95.81 83 ARG A N 1
ATOM 650 C CA . ARG A 1 83 ? -9.227 -3.627 8.314 1.00 95.81 83 ARG A CA 1
ATOM 651 C C . ARG A 1 83 ? -9.693 -4.356 9.564 1.00 95.81 83 ARG A C 1
ATOM 653 O O . ARG A 1 83 ? -10.545 -3.840 10.274 1.00 95.81 83 ARG A O 1
ATOM 660 N N . GLN A 1 84 ? -9.117 -5.527 9.831 1.00 96.25 84 GLN A N 1
ATOM 661 C CA . GLN A 1 84 ? -9.506 -6.345 10.973 1.00 96.25 84 GLN A CA 1
ATOM 662 C C . GLN A 1 84 ? -9.271 -5.601 12.287 1.00 96.25 84 GLN A C 1
ATOM 664 O O . GLN A 1 84 ? -10.159 -5.557 13.124 1.00 96.25 84 GLN A O 1
ATOM 669 N N . THR A 1 85 ? -8.130 -4.920 12.420 1.00 95.81 85 THR A N 1
ATOM 670 C CA . THR A 1 85 ? -7.807 -4.145 13.629 1.00 95.81 85 THR A CA 1
ATOM 671 C C . THR A 1 85 ? -8.814 -3.022 13.888 1.00 95.81 85 THR A C 1
ATOM 673 O O . THR A 1 85 ? -9.180 -2.783 15.031 1.00 95.81 85 THR A O 1
ATOM 676 N N . PHE A 1 86 ? -9.300 -2.346 12.843 1.00 95.75 86 PHE A N 1
ATOM 677 C CA . PHE A 1 86 ? -10.369 -1.358 13.001 1.00 95.75 86 PHE A CA 1
ATOM 678 C C . PHE A 1 86 ? -11.687 -1.985 13.463 1.00 95.75 86 PHE A C 1
ATOM 680 O O . PHE A 1 86 ? -12.353 -1.420 14.326 1.00 95.75 86 PHE A O 1
ATOM 687 N N . LEU A 1 87 ? -12.057 -3.142 12.911 1.00 95.69 87 LEU A N 1
ATOM 688 C CA . LEU A 1 87 ? -13.291 -3.831 13.293 1.00 95.69 87 LEU A CA 1
ATOM 689 C C . LEU A 1 87 ? -13.234 -4.362 14.730 1.00 95.69 87 LEU A C 1
ATOM 691 O O . LEU A 1 87 ? -14.226 -4.251 15.443 1.00 95.69 87 LEU A O 1
ATOM 695 N N . ASP A 1 88 ? -12.076 -4.866 15.165 1.00 95.81 88 ASP A N 1
ATOM 696 C CA . ASP A 1 88 ? -11.842 -5.325 16.541 1.00 95.81 88 ASP A CA 1
ATOM 697 C C . ASP A 1 88 ? -12.022 -4.177 17.564 1.00 95.81 88 ASP A C 1
ATOM 699 O O . ASP A 1 88 ? -12.447 -4.401 18.694 1.00 95.81 88 ASP A O 1
ATOM 703 N N . GLU A 1 89 ? -11.751 -2.934 17.150 1.00 95.06 89 GLU A N 1
ATOM 704 C CA . GLU A 1 89 ? -11.924 -1.697 17.933 1.00 95.06 89 GLU A CA 1
ATOM 705 C C . GLU A 1 89 ? -13.294 -1.024 17.706 1.00 95.06 89 GLU A C 1
ATOM 707 O O . GLU A 1 89 ? -13.498 0.134 18.069 1.00 95.06 89 GLU A O 1
ATOM 712 N N . ASN A 1 90 ? -14.255 -1.727 17.095 1.00 94.00 90 ASN A N 1
ATOM 713 C CA . ASN A 1 90 ? -15.608 -1.233 16.804 1.00 94.00 90 ASN A CA 1
ATOM 714 C C . ASN A 1 90 ? -15.662 0.026 15.916 1.00 94.00 90 ASN A C 1
ATOM 716 O O . ASN A 1 90 ? -16.652 0.763 15.917 1.00 94.00 90 ASN A O 1
ATOM 720 N N . VAL A 1 91 ? -14.628 0.279 15.110 1.00 93.12 91 VAL A N 1
ATOM 721 C CA . VAL A 1 91 ? -14.694 1.304 14.064 1.00 93.12 91 VAL A CA 1
ATOM 722 C C . VAL A 1 91 ? -15.679 0.843 12.993 1.00 93.12 91 VAL A C 1
ATOM 724 O O . VAL A 1 91 ? -15.658 -0.310 12.558 1.00 93.12 91 VAL A O 1
ATOM 727 N N . SER A 1 92 ? -16.541 1.751 12.528 1.00 95.12 92 SER A N 1
ATOM 728 C CA . SER A 1 92 ? -17.533 1.409 11.509 1.00 95.12 92 SER A CA 1
ATOM 729 C C . SER A 1 92 ? -16.876 0.888 10.227 1.00 95.12 92 SER A C 1
ATOM 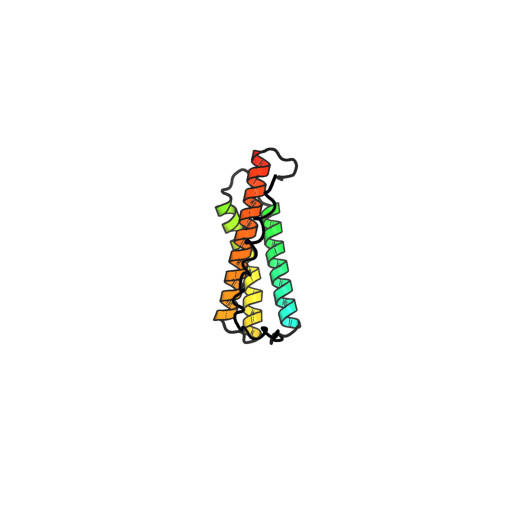731 O O . SER A 1 92 ? -15.834 1.381 9.782 1.00 95.12 92 SER A O 1
ATOM 733 N N . THR A 1 93 ? -17.528 -0.085 9.588 1.00 95.31 93 THR A N 1
ATOM 734 C CA . THR A 1 93 ? -17.067 -0.680 8.324 1.00 95.31 93 THR A CA 1
ATOM 735 C C . THR A 1 93 ? -16.828 0.384 7.252 1.00 95.31 93 THR A C 1
ATOM 737 O O . THR A 1 93 ? -15.813 0.348 6.564 1.00 95.31 93 THR A O 1
ATOM 740 N N . LEU A 1 94 ? -17.702 1.395 7.180 1.00 96.25 94 LEU A N 1
ATOM 741 C CA . LEU A 1 94 ? -17.574 2.529 6.266 1.00 96.25 94 LEU A CA 1
ATOM 742 C C . LEU A 1 94 ? -16.257 3.298 6.462 1.00 96.25 94 LEU A C 1
ATOM 744 O O . LEU A 1 94 ? -15.602 3.653 5.479 1.00 96.25 94 LEU A O 1
ATOM 748 N N . LEU A 1 95 ? -15.874 3.582 7.712 1.00 93.56 95 LEU A N 1
ATOM 749 C CA . LEU A 1 95 ? -14.645 4.317 8.017 1.00 93.56 95 LEU A CA 1
ATOM 750 C C . LEU A 1 95 ? -13.406 3.459 7.759 1.00 93.56 95 LEU A C 1
ATOM 752 O O . LEU A 1 95 ? -12.454 3.948 7.145 1.00 93.56 95 LEU A O 1
ATOM 756 N N . ALA A 1 96 ? -13.446 2.184 8.151 1.00 94.94 96 ALA A N 1
ATOM 757 C CA . ALA A 1 96 ? -12.373 1.237 7.872 1.00 94.94 96 ALA A CA 1
ATOM 758 C C . ALA A 1 96 ? -12.130 1.117 6.357 1.00 94.94 96 ALA A C 1
ATOM 760 O O . ALA A 1 96 ? -11.017 1.344 5.883 1.00 94.94 96 ALA A O 1
ATOM 761 N N . ASP A 1 97 ? -13.176 0.871 5.568 1.00 95.94 97 ASP A N 1
ATOM 762 C CA . ASP A 1 97 ? -13.063 0.697 4.117 1.00 95.94 97 ASP A CA 1
ATOM 763 C C . ASP A 1 97 ? -12.635 1.997 3.413 1.00 95.94 97 ASP A C 1
ATOM 765 O O . ASP A 1 97 ? -11.825 1.974 2.478 1.00 95.94 97 ASP A O 1
ATOM 769 N N . ARG A 1 98 ? -13.102 3.159 3.895 1.00 96.56 98 ARG A N 1
ATOM 770 C CA . ARG A 1 98 ? -12.643 4.470 3.412 1.00 96.56 98 ARG A CA 1
ATOM 771 C C . ARG A 1 98 ? -11.147 4.662 3.652 1.00 96.56 98 ARG A C 1
ATOM 773 O O . ARG A 1 98 ? -10.450 5.100 2.732 1.00 96.56 98 ARG A O 1
ATOM 780 N N . TYR A 1 99 ? -10.650 4.323 4.842 1.00 94.56 99 TYR A N 1
ATOM 781 C CA . TYR A 1 99 ? -9.225 4.408 5.158 1.00 94.56 99 TYR A CA 1
ATOM 782 C C . TYR A 1 99 ? -8.394 3.534 4.212 1.00 94.56 99 TYR A C 1
ATOM 784 O O . TYR A 1 99 ? -7.411 4.003 3.635 1.00 94.56 99 TYR A O 1
ATOM 792 N N . LEU A 1 100 ? -8.811 2.284 3.988 1.00 95.50 100 LEU A N 1
ATOM 793 C CA . LEU A 1 100 ? -8.096 1.362 3.099 1.00 95.50 100 LEU A CA 1
ATOM 794 C C . LEU A 1 100 ? -8.084 1.864 1.656 1.00 95.50 100 LEU A C 1
ATOM 796 O O . LEU A 1 100 ? -7.035 1.863 1.013 1.00 95.50 100 LEU A O 1
ATOM 800 N N . LYS A 1 101 ? -9.223 2.359 1.155 1.00 96.00 101 LYS A N 1
ATOM 801 C CA . LYS A 1 101 ? -9.319 2.944 -0.189 1.00 96.00 101 LYS A CA 1
ATOM 802 C C . LYS A 1 101 ? -8.391 4.147 -0.346 1.00 96.00 101 LYS A C 1
ATOM 804 O O . LYS A 1 101 ? -7.718 4.271 -1.374 1.00 96.00 101 LYS A O 1
ATOM 809 N N . MET A 1 102 ? -8.343 5.022 0.657 1.00 95.75 102 MET A N 1
ATOM 810 C CA . MET A 1 102 ? -7.439 6.172 0.682 1.00 95.75 102 MET A CA 1
ATOM 811 C C . MET A 1 102 ? -5.978 5.718 0.655 1.00 95.75 102 MET A C 1
ATOM 813 O O . MET A 1 102 ? -5.227 6.154 -0.218 1.00 95.75 102 MET A O 1
ATOM 817 N N . SER A 1 103 ? -5.598 4.795 1.546 1.00 94.19 103 SER A N 1
ATOM 818 C CA . SER A 1 103 ? -4.240 4.247 1.617 1.00 94.19 103 SER A CA 1
ATOM 819 C C . SER A 1 103 ? -3.826 3.626 0.284 1.00 94.19 103 SER A C 1
ATOM 821 O O . SER A 1 103 ? -2.786 3.975 -0.268 1.00 94.19 103 SER A O 1
ATOM 823 N N . ARG A 1 104 ? -4.682 2.779 -0.300 1.00 95.00 104 ARG A N 1
ATOM 824 C CA . ARG A 1 104 ? -4.452 2.163 -1.611 1.00 95.00 104 ARG A CA 1
ATOM 825 C C . ARG A 1 104 ? -4.251 3.209 -2.703 1.00 95.00 104 ARG A C 1
ATOM 827 O O . ARG A 1 104 ? -3.300 3.112 -3.474 1.00 95.00 104 ARG A O 1
ATOM 834 N N . THR A 1 105 ? -5.119 4.218 -2.764 1.00 96.44 105 THR A N 1
ATOM 835 C CA . THR A 1 105 ? -5.064 5.276 -3.787 1.00 96.44 105 THR A CA 1
ATOM 836 C C . THR A 1 105 ? -3.777 6.083 -3.679 1.00 96.44 105 THR A C 1
ATOM 838 O O . THR A 1 105 ? -3.119 6.343 -4.687 1.00 96.44 105 THR A O 1
ATOM 841 N N . GLN A 1 106 ? -3.402 6.475 -2.462 1.00 96.19 106 GLN A N 1
ATOM 842 C CA . GLN A 1 106 ? -2.203 7.267 -2.236 1.00 96.19 106 GLN A CA 1
ATOM 843 C C . GLN A 1 106 ? -0.946 6.474 -2.575 1.00 96.19 106 GLN A C 1
ATOM 845 O O . GLN A 1 106 ? -0.098 6.967 -3.315 1.00 96.19 106 GLN A O 1
ATOM 850 N N . THR A 1 107 ? -0.865 5.226 -2.121 1.00 95.94 107 THR A N 1
ATOM 851 C CA . THR A 1 107 ? 0.270 4.365 -2.431 1.00 95.94 107 THR A CA 1
ATOM 852 C C . THR A 1 107 ? 0.364 4.064 -3.925 1.00 95.94 107 THR A C 1
ATOM 854 O O . THR A 1 107 ? 1.438 4.215 -4.490 1.00 95.94 107 THR A O 1
ATOM 857 N N . THR A 1 108 ? -0.754 3.777 -4.601 1.00 97.19 108 THR A N 1
ATOM 858 C CA . THR A 1 108 ? -0.786 3.579 -6.064 1.00 97.19 108 THR A CA 1
ATOM 859 C C . THR A 1 108 ? -0.220 4.790 -6.804 1.00 97.19 108 THR A C 1
ATOM 861 O O . THR A 1 108 ? 0.608 4.641 -7.698 1.00 97.19 108 THR A O 1
ATOM 864 N N . ARG A 1 109 ? -0.625 6.008 -6.418 1.00 97.75 109 ARG A N 1
ATOM 865 C CA . ARG A 1 109 ? -0.119 7.249 -7.029 1.00 97.75 109 ARG A CA 1
ATOM 866 C C . ARG A 1 109 ? 1.380 7.428 -6.802 1.00 97.75 109 ARG A C 1
ATOM 868 O O . ARG A 1 109 ? 2.075 7.859 -7.718 1.00 97.75 109 ARG A O 1
ATOM 875 N N . THR A 1 110 ? 1.871 7.125 -5.603 1.00 97.06 110 THR A N 1
ATOM 876 C CA . THR A 1 110 ? 3.299 7.224 -5.278 1.00 97.06 110 THR A CA 1
ATOM 877 C C . THR A 1 110 ? 4.118 6.191 -6.050 1.00 97.06 110 THR A C 1
ATOM 879 O O . THR A 1 110 ? 5.110 6.561 -6.674 1.00 97.06 110 THR A O 1
ATOM 882 N N . THR A 1 111 ? 3.673 4.933 -6.083 1.00 96.25 111 THR A N 1
ATOM 883 C CA . THR A 1 111 ? 4.321 3.854 -6.841 1.00 96.25 111 THR A CA 1
ATOM 884 C C . THR A 1 111 ? 4.360 4.172 -8.330 1.00 96.25 111 THR A C 1
ATOM 886 O O . THR A 1 111 ? 5.428 4.100 -8.930 1.00 96.25 111 THR A O 1
ATOM 889 N N . LEU A 1 112 ? 3.241 4.620 -8.911 1.00 96.56 112 LEU A N 1
ATOM 890 C CA . LEU A 1 112 ? 3.177 5.009 -10.321 1.00 96.56 112 LEU A CA 1
ATOM 891 C C . LEU A 1 112 ? 4.207 6.091 -10.655 1.00 96.56 112 LEU A C 1
ATOM 893 O O . LEU A 1 112 ? 4.977 5.943 -11.599 1.00 96.56 112 LEU A O 1
ATOM 897 N N . LYS A 1 113 ? 4.252 7.169 -9.860 1.00 96.19 113 LYS A N 1
ATOM 898 C CA . LYS A 1 113 ? 5.222 8.258 -10.055 1.00 96.19 113 LYS A CA 1
ATOM 899 C C . LYS A 1 113 ? 6.661 7.756 -9.983 1.00 96.19 113 LYS A C 1
ATOM 901 O O . LYS A 1 113 ? 7.490 8.175 -10.784 1.00 96.19 113 LYS A O 1
ATOM 906 N N . HIS A 1 114 ? 6.951 6.874 -9.032 1.00 93.88 114 HIS A N 1
ATOM 907 C CA . HIS A 1 114 ? 8.285 6.319 -8.869 1.00 93.88 114 HIS A CA 1
ATOM 908 C C . HIS A 1 114 ? 8.689 5.445 -10.062 1.00 93.88 114 HIS A C 1
ATOM 910 O O . HIS A 1 114 ? 9.766 5.639 -10.617 1.00 93.88 114 HIS A O 1
ATOM 916 N N . LEU A 1 115 ? 7.810 4.554 -10.526 1.00 93.25 115 LEU A N 1
ATOM 917 C CA . LEU A 1 115 ? 8.093 3.724 -11.696 1.00 93.25 115 LEU A CA 1
ATOM 918 C C . LEU A 1 115 ? 8.220 4.550 -12.985 1.00 93.25 115 LEU A C 1
ATOM 920 O O . LEU A 1 115 ? 9.087 4.258 -13.799 1.00 93.25 115 LEU A O 1
ATOM 924 N N . MET A 1 116 ? 7.422 5.612 -13.157 1.00 92.88 116 MET A N 1
ATOM 925 C CA . MET A 1 116 ? 7.578 6.546 -14.284 1.00 92.88 116 MET A CA 1
ATOM 926 C C . MET A 1 116 ? 8.949 7.226 -14.265 1.00 92.88 116 MET A C 1
ATOM 928 O O . MET A 1 116 ? 9.574 7.391 -15.311 1.00 92.88 116 MET A O 1
ATOM 932 N N . PHE A 1 117 ? 9.424 7.616 -13.078 1.00 91.81 117 PHE A N 1
ATOM 933 C CA . PHE A 1 117 ? 10.761 8.174 -12.919 1.00 91.81 117 PHE A CA 1
ATOM 934 C C . PHE A 1 117 ? 11.841 7.154 -13.295 1.00 91.81 117 PHE A C 1
ATOM 936 O O . PHE A 1 117 ? 12.743 7.490 -14.056 1.00 91.81 117 PHE A O 1
ATOM 943 N N . LEU A 1 118 ? 11.736 5.913 -12.812 1.00 90.00 118 LEU A N 1
ATOM 944 C CA . LEU A 1 118 ? 12.702 4.859 -13.123 1.00 90.00 118 LEU A CA 1
ATOM 945 C C . LEU A 1 118 ? 12.722 4.505 -14.620 1.00 90.00 118 LEU A C 1
ATOM 947 O O . LEU A 1 118 ? 13.798 4.375 -15.200 1.00 90.00 118 LEU A O 1
ATOM 951 N N . ASP A 1 119 ? 11.555 4.411 -15.263 1.00 90.00 119 ASP A N 1
ATOM 952 C CA . ASP A 1 119 ? 11.435 4.185 -16.709 1.00 90.00 119 ASP A CA 1
ATOM 953 C C . ASP A 1 119 ? 12.096 5.314 -17.517 1.00 90.00 119 ASP A C 1
ATOM 955 O O . ASP A 1 119 ? 12.923 5.062 -18.396 1.00 90.00 119 ASP A O 1
ATOM 959 N N . ALA A 1 120 ? 11.805 6.573 -17.174 1.00 90.38 120 ALA A N 1
ATOM 960 C CA . ALA A 1 120 ? 12.430 7.727 -17.814 1.00 90.38 120 ALA A CA 1
ATOM 961 C C . ALA A 1 120 ? 13.951 7.754 -17.589 1.00 90.38 120 ALA A C 1
ATOM 963 O O . ALA A 1 120 ? 14.716 7.929 -18.536 1.00 90.38 120 ALA A O 1
ATOM 964 N N . ALA A 1 121 ? 14.404 7.533 -16.354 1.00 89.38 121 ALA A N 1
ATOM 965 C CA . ALA A 1 121 ? 15.820 7.511 -16.007 1.00 89.38 121 ALA A CA 1
ATOM 966 C C . ALA A 1 121 ? 16.573 6.410 -16.774 1.00 89.38 121 ALA A C 1
ATOM 968 O O . ALA A 1 121 ? 17.676 6.650 -17.268 1.00 89.38 121 ALA A O 1
ATOM 969 N N . LYS A 1 122 ? 15.953 5.236 -16.957 1.00 86.81 122 LYS A N 1
ATOM 970 C CA . LYS A 1 122 ? 16.499 4.139 -17.764 1.00 86.81 122 LYS A CA 1
ATOM 971 C C . LYS A 1 122 ? 16.603 4.516 -19.240 1.00 86.81 122 LYS A C 1
ATOM 973 O O . LYS A 1 122 ? 17.658 4.315 -19.836 1.00 86.81 122 LYS A O 1
ATOM 978 N N . LYS A 1 123 ? 15.552 5.108 -19.819 1.00 87.75 123 LYS A N 1
ATOM 979 C CA . LYS A 1 123 ? 15.542 5.589 -21.216 1.00 87.75 123 LYS A CA 1
ATOM 980 C C . LYS A 1 123 ? 16.607 6.656 -21.483 1.00 87.75 123 LYS A C 1
ATOM 982 O O . LYS A 1 123 ? 17.148 6.707 -22.581 1.00 87.75 123 LYS A O 1
ATOM 987 N N . MET A 1 124 ? 16.932 7.466 -20.477 1.00 89.75 124 MET A N 1
ATOM 988 C CA . MET A 1 124 ? 17.966 8.505 -20.549 1.00 89.75 124 MET A CA 1
ATOM 989 C C . MET A 1 124 ? 19.383 8.003 -20.220 1.00 89.75 124 MET A C 1
ATOM 991 O O . MET A 1 124 ? 20.329 8.782 -20.295 1.00 89.75 124 MET A O 1
ATOM 995 N N . GLY A 1 125 ? 19.552 6.732 -19.837 1.00 86.25 125 GLY A N 1
ATOM 996 C CA . GLY A 1 125 ? 20.857 6.169 -19.476 1.00 86.25 125 GLY A CA 1
ATOM 997 C C . GLY A 1 125 ? 21.416 6.660 -18.133 1.00 86.25 125 GLY A C 1
ATOM 998 O O . GLY A 1 125 ? 22.631 6.665 -17.946 1.00 86.25 125 GLY A O 1
ATOM 999 N N . TYR A 1 126 ? 20.563 7.084 -17.194 1.00 81.94 126 TYR A N 1
ATOM 1000 C CA . TYR A 1 126 ? 21.005 7.586 -15.890 1.00 81.94 126 TYR A CA 1
ATOM 1001 C C . TYR A 1 126 ? 21.635 6.462 -15.034 1.00 81.94 126 TYR A C 1
ATOM 1003 O O . TYR A 1 126 ? 20.989 5.428 -14.810 1.00 81.94 126 TYR A O 1
ATOM 1011 N N . PRO A 1 127 ? 22.865 6.642 -14.508 1.00 64.38 127 PRO A N 1
ATOM 1012 C CA . PRO A 1 127 ? 23.542 5.651 -13.675 1.00 64.38 127 PRO A CA 1
ATOM 1013 C C . PRO A 1 127 ? 22.859 5.573 -12.302 1.00 64.38 127 PRO A C 1
ATOM 1015 O O . PRO A 1 127 ? 23.162 6.328 -11.387 1.00 64.38 127 PRO A O 1
ATOM 1018 N N . GLY A 1 128 ? 21.882 4.678 -12.176 1.00 65.12 128 GLY A N 1
ATOM 1019 C CA . GLY A 1 128 ? 21.057 4.531 -10.971 1.00 65.12 128 GLY A CA 1
ATOM 1020 C C . GLY A 1 128 ? 19.632 4.056 -11.245 1.00 65.12 128 GLY A C 1
ATOM 1021 O O . GLY A 1 128 ? 18.938 3.670 -10.315 1.00 65.12 128 GLY A O 1
ATOM 1022 N N . ALA A 1 129 ? 19.207 4.025 -12.512 1.00 59.81 129 ALA A N 1
ATOM 1023 C CA . ALA A 1 129 ? 17.928 3.457 -12.939 1.00 59.81 129 ALA A CA 1
ATOM 1024 C C . ALA A 1 129 ? 17.970 1.916 -13.038 1.00 59.81 129 ALA A C 1
ATOM 1026 O O . ALA A 1 129 ? 17.605 1.347 -14.072 1.00 59.81 129 ALA A O 1
ATOM 1027 N N . LYS A 1 130 ? 18.513 1.257 -12.009 1.00 53.50 130 LYS A N 1
ATOM 1028 C CA . LYS A 1 130 ? 18.519 -0.205 -11.892 1.00 53.50 130 LYS A CA 1
ATOM 1029 C C . LYS A 1 130 ? 17.348 -0.669 -11.050 1.00 53.50 130 LYS A C 1
ATOM 1031 O O . LYS A 1 130 ? 17.137 -0.058 -9.981 1.00 53.50 130 LYS A O 1
#

Nearest PDB structures (foldseek):
  9jk7-assembly1_A  TM=5.325E-01  e=1.302E+00  Homo sapiens
  8xyv-assembly2_B  TM=4.241E-01  e=3.701E+00  synthetic construct
  8rz0-assembly2_C  TM=3.546E-01  e=3.910E+00  synthetic construct

Secondary structure (DSSP, 8-state):
--------------------------PPPSS-HHHHHHHHHHHHHHHHHHHHHHHT--GGGS-HHHHHHHHHHHHTHHHHHHHHHHHHTT--HHHHHHHHHHHHHHHHHHHHHHHHHHHHHHHTT-TT--

pLDDT: mean 84.41, std 15.56, range [44.16, 97.75]

Sequence (130 aa):
MTKLFLILSLFVPLYAHAVDDSPEKWQPTTLSDASIKKIQTAKHQYNQCISKEITGLNIGSLDVRDATHHIIKSCEEKLSIIRQTFLDENVSTLLADRYLKMSRTQTTRTTLKHLMFLDAAKKMGYPGAK

Mean predicted aligned error: 10.96 Å

Radius of gyration: 24.43 Å; Cα contacts (8 Å, |Δi|>4): 70; chains: 1; bounding box: 41×79×43 Å

Foldseek 3Di:
DDDDDDDDDPPPPPPPPPPPPPPPPDDDDLADPVLVVQLVVLLVQLVVQLVVLVVVDDLPPDDLLVSLVVSLVVSLVSLVSNLVSCVVSVNDNVVSVVVSVVSSVVVSVVSSVVSVVLNVCVVVVPPPSD